Protein AF-A0A7C1C8V2-F1 (afdb_monomer_lite)

Secondary structure (DSSP, 8-state):
-HHHHHHHHS------S-HHHHHHHHHHHHHHHHHHTTPPPP-TTTTT-------HHHHHHHHHHT-TTTT--

Radius of gyration: 23.48 Å; chains: 1; bounding box: 52×38×50 Å

Structure (mmCIF, N/CA/C/O backbone):
data_AF-A0A7C1C8V2-F1
#
_entry.id   AF-A0A7C1C8V2-F1
#
loop_
_atom_site.group_PDB
_atom_site.id
_atom_site.type_symbol
_atom_site.label_atom_id
_atom_site.label_alt_id
_atom_site.label_comp_id
_atom_site.label_asym_id
_atom_site.label_entity_id
_atom_site.label_seq_id
_atom_site.pdbx_PDB_ins_code
_atom_site.Cartn_x
_atom_site.Cartn_y
_atom_site.Cartn_z
_atom_site.occupancy
_atom_site.B_iso_or_equiv
_atom_site.auth_seq_id
_atom_site.auth_comp_id
_atom_site.auth_asym_id
_atom_site.auth_atom_id
_atom_site.pdbx_PDB_model_num
ATOM 1 N N . MET A 1 1 ? -17.870 -1.581 14.391 1.00 55.59 1 MET A N 1
ATOM 2 C CA . MET A 1 1 ? -18.190 -1.270 12.974 1.00 55.59 1 MET A CA 1
ATOM 3 C C . MET A 1 1 ? -17.086 -1.722 12.030 1.00 55.59 1 MET A C 1
ATOM 5 O O . MET A 1 1 ? -17.395 -2.268 10.988 1.00 55.59 1 MET A O 1
ATOM 9 N N . THR A 1 2 ? -15.824 -1.525 12.390 1.00 58.69 2 THR A N 1
ATOM 10 C CA . THR A 1 2 ? -14.633 -1.848 11.596 1.00 58.69 2 THR A CA 1
ATOM 11 C C . THR A 1 2 ? -14.462 -3.328 11.235 1.00 58.69 2 THR A C 1
ATOM 13 O O . THR A 1 2 ? -14.203 -3.632 10.076 1.00 58.69 2 THR A O 1
ATOM 16 N N . GLU A 1 3 ? -14.652 -4.244 12.185 1.00 64.88 3 GLU A N 1
ATOM 17 C CA . GLU A 1 3 ? -14.397 -5.687 11.989 1.00 64.88 3 GLU A CA 1
ATOM 18 C C . GLU A 1 3 ? -15.404 -6.358 11.039 1.00 64.88 3 GLU A C 1
ATOM 20 O O . GLU A 1 3 ? -15.045 -7.217 10.242 1.00 64.88 3 GLU A O 1
ATOM 25 N N . VAL A 1 4 ? -16.659 -5.896 11.042 1.00 71.75 4 VAL A N 1
ATOM 26 C CA . VAL A 1 4 ? -17.727 -6.438 10.179 1.00 71.75 4 VAL A CA 1
ATOM 27 C C . VAL A 1 4 ? -17.446 -6.178 8.695 1.00 71.75 4 VAL A C 1
ATOM 29 O O . VAL A 1 4 ? -17.786 -6.994 7.839 1.00 71.75 4 VAL A O 1
ATOM 32 N N . TRP A 1 5 ? -16.837 -5.035 8.375 1.00 69.94 5 TRP A N 1
ATOM 33 C CA . TRP A 1 5 ? -16.445 -4.714 7.003 1.00 69.94 5 TRP A CA 1
ATOM 34 C C . TRP A 1 5 ? -15.180 -5.469 6.593 1.00 69.94 5 TRP A C 1
ATOM 36 O O . TRP A 1 5 ? -15.094 -5.934 5.459 1.00 69.94 5 TRP A O 1
ATOM 46 N N . GLU A 1 6 ? -14.243 -5.683 7.515 1.00 71.88 6 GLU A N 1
ATOM 47 C CA . GLU A 1 6 ? -13.035 -6.453 7.221 1.00 71.88 6 GLU A CA 1
ATOM 48 C C . GLU A 1 6 ? -13.370 -7.886 6.790 1.00 71.88 6 GLU A C 1
ATOM 50 O O . GLU A 1 6 ? -12.870 -8.347 5.767 1.00 71.88 6 GLU A O 1
ATOM 55 N N . GLU A 1 7 ? -14.300 -8.542 7.484 1.00 71.19 7 GLU A N 1
ATOM 56 C CA . GLU A 1 7 ? -14.734 -9.900 7.142 1.00 71.19 7 GLU A CA 1
ATOM 57 C C . GLU A 1 7 ? -15.520 -9.956 5.820 1.00 71.19 7 GLU A C 1
ATOM 59 O O . GLU A 1 7 ? -15.343 -10.872 5.018 1.00 71.19 7 GLU A O 1
ATOM 64 N N . ARG A 1 8 ? -16.379 -8.961 5.556 1.00 71.75 8 ARG A N 1
ATOM 65 C CA . ARG A 1 8 ? -17.273 -8.975 4.385 1.00 71.75 8 ARG A CA 1
ATOM 66 C C . ARG A 1 8 ? -16.633 -8.491 3.090 1.00 71.75 8 ARG A C 1
ATOM 68 O O . ARG A 1 8 ? -16.986 -8.991 2.027 1.00 71.75 8 ARG A O 1
ATOM 75 N N . VAL A 1 9 ? -15.761 -7.486 3.155 1.00 71.88 9 VAL A N 1
ATOM 76 C CA . VAL A 1 9 ? -15.178 -6.842 1.963 1.00 71.88 9 VAL A CA 1
ATOM 77 C C . VAL A 1 9 ? -13.649 -6.877 1.944 1.00 71.88 9 VAL A C 1
ATOM 79 O O . VAL A 1 9 ? -13.040 -6.373 1.002 1.00 71.88 9 VAL A O 1
ATOM 82 N N . GLY A 1 10 ? -13.004 -7.458 2.964 1.00 69.31 10 GLY A N 1
ATOM 83 C CA . GLY A 1 10 ? -11.541 -7.498 3.068 1.00 69.31 10 GLY A CA 1
ATOM 84 C C . GLY A 1 10 ? -10.917 -6.121 3.315 1.00 69.31 10 GLY A C 1
ATOM 85 O O . GLY A 1 10 ? -9.748 -5.895 2.982 1.00 69.31 10 GLY A O 1
ATOM 86 N N . GLY A 1 11 ? -11.702 -5.168 3.824 1.00 72.06 11 GLY A N 1
ATOM 87 C CA . GLY A 1 11 ? -11.298 -3.782 4.040 1.00 72.06 11 GLY A CA 1
ATOM 88 C C . GLY A 1 11 ? -11.915 -3.201 5.306 1.00 72.06 11 GLY A C 1
ATOM 89 O O . GLY A 1 11 ? -13.089 -3.418 5.591 1.00 72.06 11 GLY A O 1
ATOM 90 N N . ARG A 1 12 ? -11.113 -2.440 6.050 1.00 78.25 12 ARG A N 1
ATOM 91 C CA . ARG A 1 12 ? -11.482 -1.792 7.309 1.00 78.25 12 ARG A CA 1
ATOM 92 C C . ARG A 1 12 ? -11.308 -0.279 7.179 1.00 78.25 12 ARG A C 1
ATOM 94 O O . ARG A 1 12 ? -10.343 0.179 6.577 1.00 78.25 12 ARG A O 1
ATOM 101 N N . LEU A 1 13 ? -12.239 0.488 7.746 1.00 77.50 13 LEU A N 1
ATOM 102 C CA . LEU A 1 13 ? -12.193 1.954 7.789 1.00 77.50 13 LEU A CA 1
ATOM 103 C C . LEU A 1 13 ? -11.810 2.421 9.194 1.00 77.50 13 LEU A C 1
ATOM 105 O O . LEU A 1 13 ? -12.634 2.374 10.105 1.00 77.50 13 LEU A O 1
ATOM 109 N N . GLU A 1 14 ? -10.564 2.859 9.366 1.00 77.38 14 GLU A N 1
ATOM 110 C CA . GLU A 1 14 ? -10.086 3.476 10.605 1.00 77.38 14 GLU A CA 1
ATOM 111 C C . GLU A 1 14 ? -9.937 4.987 10.433 1.00 77.38 14 GLU A C 1
ATOM 113 O O . GLU A 1 14 ? -9.380 5.451 9.441 1.00 77.38 14 GLU A O 1
ATOM 118 N N . PHE A 1 15 ? -10.414 5.746 11.419 1.00 81.00 15 PHE A N 1
ATOM 119 C CA . PHE A 1 15 ? -10.256 7.195 11.466 1.00 81.00 15 PHE A CA 1
ATOM 120 C C . PHE A 1 15 ? -9.280 7.536 12.586 1.00 81.00 15 PHE A C 1
ATOM 122 O O . PHE A 1 15 ? -9.579 7.325 13.761 1.00 81.00 15 PHE A O 1
ATOM 129 N N . ILE A 1 16 ? -8.107 8.026 12.202 1.00 83.44 16 ILE A N 1
ATOM 130 C CA . ILE A 1 16 ? -7.029 8.432 13.102 1.00 83.44 16 ILE A CA 1
ATOM 131 C C . ILE A 1 16 ? -6.815 9.936 12.889 1.00 83.44 16 ILE A C 1
ATOM 133 O O . ILE A 1 16 ? -6.836 10.379 11.742 1.00 83.44 16 ILE A O 1
ATOM 137 N N . PRO A 1 17 ? -6.672 10.746 13.951 1.00 87.19 17 PRO A N 1
ATOM 138 C CA . PRO A 1 17 ? -6.481 12.190 13.810 1.00 87.19 17 PRO A CA 1
ATOM 139 C C . PRO A 1 17 ? -5.058 12.570 13.376 1.00 87.19 17 PRO A C 1
ATOM 141 O O . PRO A 1 17 ? -4.864 13.655 12.833 1.00 87.19 17 PRO A O 1
ATOM 144 N N . ASP A 1 18 ? -4.078 11.694 13.612 1.00 90.75 18 ASP A N 1
ATOM 145 C CA . ASP A 1 18 ? -2.671 11.926 13.298 1.00 90.75 18 ASP A CA 1
ATOM 146 C C . ASP A 1 18 ? -2.290 11.409 11.889 1.00 90.75 18 ASP A C 1
ATOM 148 O O . ASP A 1 18 ? -2.521 10.235 11.573 1.00 90.75 18 ASP A O 1
ATOM 152 N N . PRO A 1 19 ? -1.705 12.255 11.022 1.00 87.12 19 PRO A N 1
ATOM 153 C CA . PRO A 1 19 ? -1.353 11.877 9.655 1.00 87.12 19 PRO A CA 1
ATOM 154 C C . PRO A 1 19 ? -0.173 10.898 9.553 1.00 87.12 19 PRO A C 1
ATOM 156 O O . PRO A 1 19 ? -0.132 10.107 8.605 1.00 87.12 19 PRO A O 1
ATOM 159 N N . GLU A 1 20 ? 0.779 10.913 10.489 1.00 89.19 20 GLU A N 1
ATOM 160 C CA . GLU A 1 20 ? 1.931 10.002 10.469 1.00 89.19 20 GLU A CA 1
ATOM 161 C C . GLU A 1 20 ? 1.493 8.575 10.813 1.00 89.19 20 GLU A C 1
ATOM 163 O O . GLU A 1 20 ? 1.899 7.607 10.158 1.00 89.19 20 GLU A O 1
ATOM 168 N N . GLU A 1 21 ? 0.590 8.439 11.786 1.00 87.00 21 GLU A N 1
ATOM 169 C CA . GLU A 1 21 ? 0.002 7.148 12.142 1.00 8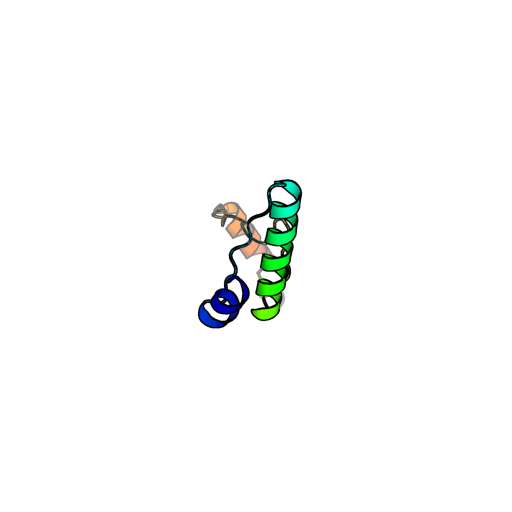7.00 21 GLU A CA 1
ATOM 170 C C . GLU A 1 21 ? -0.832 6.551 11.001 1.00 87.00 21 GLU A C 1
ATOM 172 O O . GLU A 1 21 ? -0.749 5.343 10.749 1.00 87.00 21 GLU A O 1
ATOM 177 N N . ILE A 1 22 ? -1.582 7.380 10.260 1.00 88.19 22 ILE A N 1
ATOM 178 C CA . ILE A 1 22 ? -2.333 6.933 9.073 1.00 88.19 22 ILE A CA 1
ATOM 179 C C . ILE A 1 22 ? -1.388 6.312 8.045 1.00 88.19 22 ILE A C 1
ATOM 181 O O . ILE A 1 22 ? -1.672 5.231 7.515 1.00 88.19 22 ILE A O 1
ATOM 185 N N . LEU A 1 23 ? -0.269 6.981 7.754 1.00 87.38 23 LEU A N 1
ATOM 186 C CA . LEU A 1 23 ? 0.695 6.500 6.768 1.00 87.38 23 LEU A CA 1
ATOM 187 C C . LE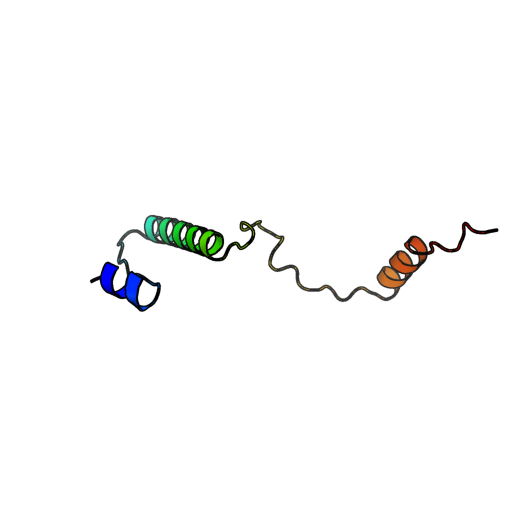U A 1 23 ? 1.287 5.156 7.195 1.00 87.38 23 LEU A C 1
ATOM 189 O O . LEU A 1 23 ? 1.315 4.214 6.400 1.00 87.38 23 LEU A O 1
ATOM 193 N N . LYS A 1 24 ? 1.718 5.054 8.455 1.00 89.19 24 LYS A N 1
ATOM 194 C CA . LYS A 1 24 ? 2.322 3.835 8.993 1.00 89.19 24 LYS A CA 1
ATOM 195 C C . LYS A 1 24 ? 1.370 2.642 8.906 1.00 89.19 24 LYS A C 1
ATOM 197 O O . LYS A 1 24 ? 1.736 1.622 8.324 1.00 89.19 24 LYS A O 1
ATOM 202 N N . LYS A 1 25 ? 0.133 2.792 9.393 1.00 87.56 25 LYS A N 1
ATOM 203 C CA . LYS A 1 25 ? -0.868 1.718 9.326 1.00 87.56 25 LYS A CA 1
ATOM 204 C C . LYS A 1 25 ? -1.221 1.341 7.893 1.00 87.56 25 LYS A C 1
ATOM 206 O O . LYS A 1 25 ? -1.380 0.164 7.577 1.00 87.56 25 LYS A O 1
ATOM 211 N N . SER A 1 26 ? -1.315 2.326 7.001 1.00 86.81 26 SER A N 1
ATOM 212 C CA . SER A 1 26 ? -1.596 2.074 5.584 1.00 86.81 26 SER A CA 1
ATOM 213 C C . SER A 1 26 ? -0.515 1.202 4.941 1.00 86.81 26 SER A C 1
ATOM 215 O O . SER A 1 26 ? -0.840 0.251 4.231 1.00 86.81 26 SER A O 1
ATOM 217 N N . LEU A 1 27 ? 0.764 1.485 5.214 1.00 87.69 27 LEU A N 1
ATOM 218 C CA . LEU A 1 27 ? 1.884 0.681 4.719 1.00 87.69 27 LEU A CA 1
ATOM 219 C C . LEU A 1 27 ? 1.875 -0.738 5.307 1.00 87.69 27 LEU A C 1
ATOM 221 O O . LEU A 1 27 ? 1.992 -1.701 4.550 1.00 87.69 27 LEU A O 1
ATOM 225 N N . GLU A 1 28 ? 1.642 -0.879 6.614 1.00 88.56 28 GLU A N 1
ATOM 226 C CA . GLU A 1 28 ? 1.529 -2.186 7.279 1.00 88.56 28 GLU A CA 1
ATOM 227 C C . GLU A 1 28 ? 0.408 -3.045 6.667 1.00 88.56 28 GLU A C 1
ATOM 229 O O . GLU A 1 28 ? 0.605 -4.226 6.375 1.00 88.56 28 GLU A O 1
ATOM 234 N N . HIS A 1 29 ? -0.755 -2.451 6.387 1.00 87.69 29 HIS A N 1
ATOM 235 C CA . HIS A 1 29 ? -1.857 -3.152 5.727 1.00 87.69 29 HIS A CA 1
ATOM 236 C C . HIS A 1 29 ? -1.529 -3.570 4.290 1.00 87.69 29 HIS A C 1
ATOM 238 O O . HIS A 1 29 ? -1.936 -4.652 3.854 1.00 87.69 29 HIS A O 1
ATOM 244 N N . ILE A 1 30 ? -0.807 -2.736 3.538 1.00 86.56 30 ILE A N 1
ATOM 245 C CA . ILE A 1 30 ? -0.369 -3.072 2.178 1.00 86.56 30 ILE A CA 1
ATOM 246 C C . ILE A 1 30 ? 0.566 -4.283 2.208 1.00 86.56 30 ILE A C 1
ATOM 248 O O . ILE A 1 30 ? 0.402 -5.196 1.394 1.00 86.56 30 ILE A O 1
ATOM 252 N N . ASP A 1 31 ? 1.517 -4.317 3.139 1.00 85.44 31 ASP A N 1
ATOM 253 C CA . ASP A 1 31 ? 2.463 -5.425 3.249 1.00 85.44 31 ASP A CA 1
ATOM 254 C C . ASP A 1 31 ? 1.784 -6.716 3.723 1.00 85.44 31 ASP A C 1
ATOM 256 O O . ASP A 1 31 ? 1.975 -7.759 3.096 1.00 85.44 31 ASP A O 1
ATOM 260 N N . ALA A 1 32 ? 0.878 -6.645 4.704 1.00 86.88 32 ALA A N 1
ATOM 261 C CA . ALA A 1 32 ? 0.077 -7.798 5.124 1.00 86.88 32 ALA A CA 1
ATOM 262 C C . ALA A 1 32 ? -0.749 -8.386 3.962 1.00 86.88 32 ALA A C 1
ATOM 264 O O . ALA A 1 32 ? -0.802 -9.603 3.765 1.00 86.88 32 ALA A O 1
ATOM 265 N N . LYS A 1 33 ? -1.355 -7.529 3.127 1.00 86.25 33 LYS A N 1
ATOM 266 C CA . LYS A 1 33 ? -2.076 -7.978 1.924 1.00 86.25 33 LYS A CA 1
ATOM 267 C C . LYS A 1 33 ? -1.143 -8.565 0.869 1.00 86.25 33 LYS A C 1
ATOM 269 O O . LYS A 1 33 ? -1.518 -9.532 0.208 1.00 86.25 33 LYS A O 1
ATOM 274 N N . ARG A 1 34 ? 0.068 -8.025 0.704 1.00 85.12 34 ARG A N 1
ATOM 275 C CA . ARG A 1 34 ? 1.079 -8.613 -0.190 1.00 85.12 34 ARG A CA 1
ATOM 276 C C . ARG A 1 34 ? 1.457 -10.020 0.249 1.00 85.12 34 ARG A C 1
ATOM 278 O O . ARG A 1 34 ? 1.516 -10.903 -0.603 1.00 85.12 34 ARG A O 1
ATOM 285 N N . GLU A 1 35 ? 1.654 -10.238 1.545 1.00 85.06 35 GLU A N 1
ATOM 286 C CA . GLU A 1 35 ? 1.954 -11.562 2.094 1.00 85.06 35 GLU A CA 1
ATOM 287 C C . GLU A 1 35 ? 0.786 -12.537 1.906 1.00 85.06 35 GLU A C 1
ATOM 289 O O . GLU A 1 35 ? 0.994 -13.645 1.407 1.00 85.06 35 GLU A O 1
ATOM 294 N N . ALA A 1 36 ? -0.449 -12.107 2.188 1.00 85.75 36 ALA A N 1
ATOM 295 C CA . ALA A 1 36 ? -1.647 -12.919 1.957 1.00 85.75 36 ALA A CA 1
ATOM 296 C C . ALA A 1 36 ? -1.801 -13.338 0.482 1.00 85.75 36 ALA A C 1
ATOM 298 O O . ALA A 1 36 ? -2.175 -14.473 0.181 1.00 85.75 36 ALA A O 1
ATOM 299 N N . LEU A 1 37 ? -1.455 -12.443 -0.448 1.00 85.62 37 LEU A N 1
ATOM 300 C CA . LEU A 1 37 ? -1.475 -12.696 -1.892 1.00 85.62 37 LEU A CA 1
ATOM 301 C C . LEU A 1 37 ? -0.208 -13.401 -2.411 1.00 85.62 37 LEU A C 1
ATOM 303 O O . LEU A 1 37 ? -0.091 -13.627 -3.616 1.00 85.62 37 LEU A O 1
ATOM 307 N N . LYS A 1 38 ? 0.745 -13.747 -1.531 1.00 84.19 38 LYS A N 1
ATOM 308 C CA . LYS A 1 38 ? 2.055 -14.334 -1.874 1.00 84.19 38 LYS A CA 1
ATOM 309 C C . LYS A 1 38 ? 2.824 -13.514 -2.915 1.00 84.19 38 LYS A C 1
ATOM 311 O O . LYS A 1 38 ? 3.579 -14.052 -3.730 1.00 84.19 38 LYS A O 1
ATOM 316 N N . LEU A 1 39 ? 2.619 -12.201 -2.907 1.00 81.56 39 LEU A N 1
ATOM 317 C CA . LEU A 1 39 ? 3.343 -11.278 -3.763 1.00 81.56 39 LEU A CA 1
ATOM 318 C C . LEU A 1 39 ? 4.756 -11.094 -3.218 1.00 81.56 39 LEU A C 1
ATOM 320 O O . LEU A 1 39 ? 5.009 -11.171 -2.016 1.00 81.56 39 LEU A O 1
ATOM 324 N N . ARG A 1 40 ? 5.701 -10.832 -4.121 1.00 78.06 40 ARG A N 1
ATOM 325 C CA . ARG A 1 40 ? 7.058 -10.461 -3.715 1.00 78.06 40 ARG A CA 1
ATOM 326 C C . ARG A 1 40 ? 7.001 -9.201 -2.852 1.00 78.06 40 ARG A C 1
ATOM 328 O O . ARG A 1 40 ? 6.218 -8.292 -3.142 1.00 78.06 40 ARG A O 1
ATOM 335 N N . LYS A 1 41 ? 7.863 -9.148 -1.830 1.00 75.75 41 LYS A N 1
ATOM 336 C CA . LYS A 1 41 ? 8.053 -7.942 -1.021 1.00 75.75 41 LYS A CA 1
ATOM 337 C C . LYS A 1 41 ? 8.352 -6.754 -1.927 1.00 75.75 41 LYS A C 1
ATOM 339 O O . LYS A 1 41 ? 8.995 -6.890 -2.972 1.00 75.75 41 LYS A O 1
ATOM 344 N N . TYR A 1 42 ? 7.830 -5.603 -1.532 1.00 74.25 42 TYR A N 1
ATOM 345 C CA . TYR A 1 42 ? 8.062 -4.372 -2.259 1.00 74.25 42 TYR A CA 1
ATOM 346 C C . TYR A 1 42 ? 9.546 -4.013 -2.206 1.00 74.25 42 TYR A C 1
ATOM 348 O O . TYR A 1 42 ? 10.121 -3.883 -1.130 1.00 74.25 42 TYR A O 1
ATOM 356 N N . GLU A 1 43 ? 10.151 -3.854 -3.378 1.00 75.44 43 GLU A N 1
ATOM 357 C CA . GLU A 1 43 ? 11.520 -3.375 -3.528 1.00 75.44 43 GLU A CA 1
ATOM 358 C C . GLU A 1 43 ? 11.475 -2.070 -4.329 1.00 75.44 43 GLU A C 1
ATOM 360 O O . GLU A 1 43 ? 11.023 -2.086 -5.487 1.00 75.44 43 GLU A O 1
ATOM 365 N N . PRO A 1 44 ? 11.904 -0.939 -3.735 1.00 70.12 44 PRO A N 1
ATOM 366 C CA . PRO A 1 44 ? 11.968 0.341 -4.427 1.00 70.12 44 PRO A CA 1
ATOM 367 C C . PRO A 1 44 ? 12.747 0.215 -5.744 1.00 70.12 44 PRO A C 1
ATOM 369 O O . PRO A 1 44 ? 13.871 -0.278 -5.765 1.00 70.12 44 PRO A O 1
ATOM 372 N N . GLY A 1 45 ? 12.137 0.625 -6.859 1.00 70.88 45 GLY A N 1
ATOM 373 C CA . GLY A 1 45 ? 12.763 0.604 -8.187 1.00 70.88 45 GLY A CA 1
ATOM 374 C C . GLY A 1 45 ? 12.621 -0.699 -8.986 1.00 70.88 45 GLY A C 1
ATOM 375 O O . GLY A 1 45 ? 12.886 -0.688 -10.186 1.00 70.88 45 GLY A O 1
ATOM 376 N N . ARG A 1 46 ? 12.149 -1.809 -8.393 1.00 69.50 46 ARG A N 1
ATOM 377 C CA . ARG A 1 46 ? 11.837 -3.038 -9.160 1.00 69.50 46 ARG A CA 1
ATOM 378 C C . ARG A 1 46 ? 10.493 -2.931 -9.883 1.00 69.50 46 ARG A C 1
ATOM 380 O O . ARG A 1 46 ? 10.343 -3.393 -11.013 1.00 69.50 46 ARG A O 1
ATOM 387 N N . PHE A 1 47 ? 9.503 -2.363 -9.206 1.00 64.81 47 PHE A N 1
ATOM 388 C CA . PHE A 1 47 ? 8.144 -2.215 -9.712 1.00 64.81 47 PHE A CA 1
ATOM 389 C C . PHE A 1 47 ? 7.988 -0.7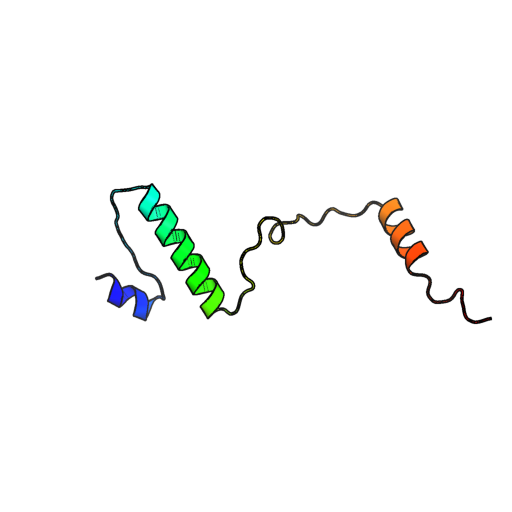86 -10.243 1.00 64.81 47 PHE A C 1
ATOM 391 O O . PHE A 1 47 ? 8.143 0.160 -9.479 1.00 64.81 47 PHE A O 1
ATOM 398 N N . GLY A 1 48 ? 7.737 -0.627 -11.547 1.00 59.81 48 GLY A N 1
ATOM 399 C CA . GLY A 1 48 ? 7.599 0.693 -12.182 1.00 59.81 48 G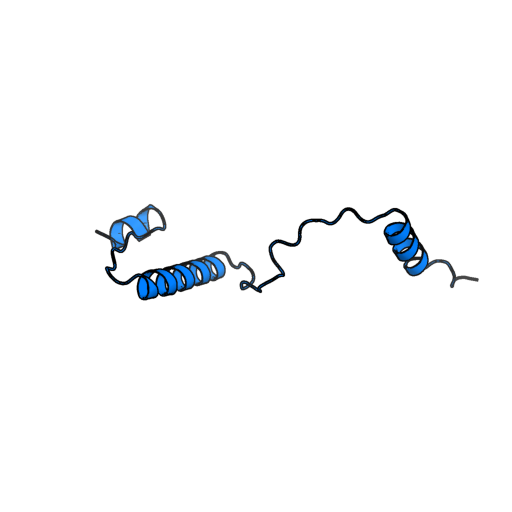LY A CA 1
ATOM 400 C C . GLY A 1 48 ? 8.709 1.083 -13.160 1.00 59.81 48 GLY A C 1
ATOM 401 O O . GLY A 1 48 ? 8.747 2.230 -13.590 1.00 59.81 48 GLY A O 1
ATOM 402 N N . VAL A 1 49 ? 9.594 0.158 -13.554 1.00 65.31 49 VAL A N 1
ATOM 403 C CA . VAL A 1 49 ? 10.460 0.409 -14.714 1.00 65.31 49 VAL A CA 1
ATOM 404 C C . VAL A 1 49 ? 9.593 0.522 -15.968 1.00 65.31 49 VAL A C 1
ATOM 406 O O . VAL A 1 49 ? 9.043 -0.467 -16.458 1.00 65.31 49 VAL A O 1
ATOM 409 N N . GLU A 1 50 ? 9.440 1.740 -16.484 1.00 63.31 50 GLU A N 1
ATOM 410 C CA . GLU A 1 50 ? 8.894 1.944 -17.821 1.00 63.31 50 GLU A CA 1
ATOM 411 C C . GLU A 1 50 ? 9.741 1.144 -18.811 1.00 63.31 50 GLU A C 1
ATOM 413 O O . GLU A 1 50 ? 10.978 1.180 -18.778 1.00 63.31 50 GLU A O 1
ATOM 418 N N . ARG A 1 51 ? 9.079 0.385 -19.690 1.00 63.34 51 ARG A N 1
ATOM 419 C CA . ARG A 1 51 ? 9.768 -0.316 -20.773 1.00 63.34 51 ARG A CA 1
ATOM 420 C C . ARG A 1 51 ? 10.383 0.736 -21.690 1.00 63.34 51 ARG A C 1
ATOM 422 O O . ARG A 1 51 ? 9.717 1.240 -22.588 1.00 63.34 51 ARG A O 1
ATOM 429 N N . LYS A 1 52 ? 11.663 1.051 -21.486 1.00 70.31 52 LYS A N 1
ATOM 430 C CA . LYS A 1 52 ? 12.435 1.817 -22.463 1.00 70.31 52 LYS A CA 1
ATOM 431 C C . LYS A 1 52 ? 12.491 1.001 -23.751 1.00 70.31 52 LYS A C 1
ATOM 433 O O . LYS A 1 52 ? 12.990 -0.126 -23.757 1.00 70.31 52 LYS A O 1
ATOM 438 N N . LEU A 1 53 ? 11.946 1.556 -24.831 1.00 73.31 53 LEU A N 1
ATOM 439 C CA . LEU A 1 53 ? 12.099 0.985 -26.160 1.00 73.31 53 LEU A CA 1
ATOM 440 C C . LEU A 1 53 ? 13.591 1.023 -26.508 1.00 73.31 53 LEU A C 1
ATOM 442 O O . LEU A 1 53 ? 14.160 2.096 -26.680 1.00 73.31 53 LEU A O 1
ATOM 446 N N . MET A 1 54 ? 14.225 -0.148 -26.551 1.00 72.56 54 MET A N 1
ATOM 447 C CA . MET A 1 54 ? 15.635 -0.269 -26.925 1.00 72.56 54 MET A CA 1
ATOM 448 C C . MET A 1 54 ? 15.856 0.297 -28.329 1.00 72.56 54 MET A C 1
ATOM 450 O O . MET A 1 54 ? 15.078 -0.005 -29.243 1.00 72.56 54 MET A O 1
ATOM 454 N N . SER A 1 55 ? 16.921 1.083 -28.501 1.00 79.38 55 SER A N 1
ATOM 455 C CA . SER A 1 55 ? 17.338 1.553 -29.820 1.00 79.38 55 SER A CA 1
ATOM 456 C C . SER A 1 55 ? 17.806 0.375 -30.687 1.00 79.38 55 SER A C 1
ATOM 458 O O . SER A 1 55 ? 18.081 -0.726 -30.195 1.00 79.38 55 SER A O 1
ATOM 460 N N . MET A 1 56 ? 17.915 0.585 -32.000 1.00 75.31 56 MET A N 1
ATOM 461 C CA . MET A 1 56 ? 18.427 -0.446 -32.913 1.00 75.31 56 MET A CA 1
ATOM 462 C C . MET A 1 56 ? 19.873 -0.854 -32.57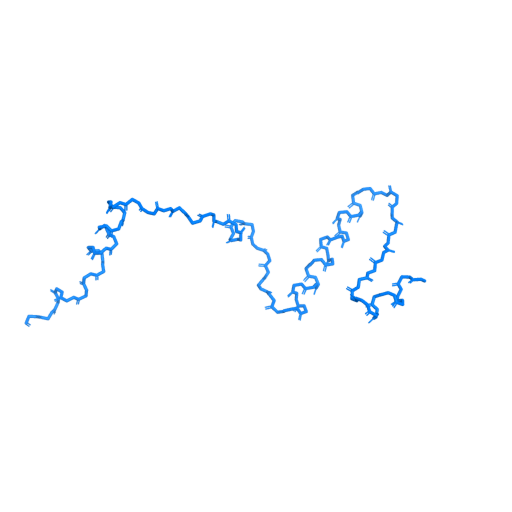8 1.00 75.31 56 MET A C 1
ATOM 464 O O . MET A 1 56 ? 20.238 -2.014 -32.761 1.00 75.31 56 MET A O 1
ATOM 468 N N . GLU A 1 57 ? 20.679 0.062 -32.034 1.00 75.06 57 GLU A N 1
ATOM 469 C CA . GLU A 1 57 ? 22.045 -0.228 -31.584 1.00 75.06 57 GLU A CA 1
ATOM 470 C C . GLU A 1 57 ? 22.071 -1.108 -30.328 1.00 75.06 57 GLU A C 1
ATOM 472 O O . GLU A 1 57 ? 22.869 -2.044 -30.252 1.00 75.06 57 GLU A O 1
ATOM 477 N N . ASP A 1 58 ? 21.165 -0.866 -29.376 1.00 77.69 58 ASP A N 1
ATOM 478 C CA . ASP A 1 58 ? 21.037 -1.688 -28.165 1.00 77.69 58 ASP A CA 1
ATOM 479 C C . ASP A 1 58 ? 20.606 -3.120 -28.510 1.00 77.69 58 ASP A C 1
ATOM 481 O O . ASP A 1 58 ? 21.133 -4.089 -27.959 1.00 77.69 58 ASP A O 1
ATOM 485 N N . ARG A 1 59 ? 19.706 -3.268 -29.494 1.00 72.44 59 ARG A N 1
ATOM 486 C CA . ARG A 1 59 ? 19.293 -4.577 -30.027 1.00 72.44 59 ARG A CA 1
ATOM 487 C C . ARG A 1 59 ? 20.450 -5.315 -30.696 1.00 72.44 59 ARG A C 1
ATOM 489 O O . ARG A 1 59 ? 20.638 -6.503 -30.450 1.00 72.44 59 ARG A O 1
ATOM 496 N N . ARG A 1 60 ? 21.263 -4.610 -31.487 1.00 74.06 60 ARG A N 1
ATOM 497 C CA . ARG A 1 60 ? 22.399 -5.207 -32.204 1.00 74.06 60 ARG A CA 1
ATOM 498 C C . ARG A 1 60 ? 23.491 -5.717 -31.258 1.00 74.06 60 ARG A C 1
ATOM 500 O O . ARG A 1 60 ? 24.073 -6.765 -31.521 1.00 74.06 60 ARG A O 1
ATOM 507 N N . LYS A 1 61 ? 23.746 -5.016 -30.146 1.00 72.56 61 LYS A N 1
ATOM 508 C CA . LYS A 1 61 ? 24.705 -5.449 -29.108 1.00 72.56 61 LYS A CA 1
ATOM 509 C C . LYS A 1 61 ? 24.242 -6.704 -28.362 1.00 72.56 61 LYS A C 1
ATOM 511 O O . LYS A 1 61 ? 25.061 -7.567 -28.054 1.00 72.56 61 LYS A O 1
ATOM 516 N N . LEU A 1 62 ? 22.940 -6.828 -28.094 1.00 69.12 62 LEU A N 1
ATOM 517 C CA . LEU A 1 62 ? 22.372 -8.040 -27.495 1.00 69.12 62 LEU A CA 1
ATOM 518 C C . LEU A 1 62 ? 22.508 -9.243 -28.435 1.00 69.12 62 LEU A C 1
ATOM 520 O O . LEU A 1 62 ? 22.882 -10.326 -27.996 1.00 69.12 62 LEU A O 1
ATOM 524 N N . GLU A 1 63 ? 22.270 -9.042 -29.731 1.00 62.09 63 GLU A N 1
ATOM 525 C CA . GLU A 1 63 ? 22.370 -10.098 -30.741 1.00 62.09 63 GLU A CA 1
ATOM 526 C C . GLU A 1 63 ? 23.819 -10.551 -30.985 1.00 62.09 63 GLU A C 1
ATOM 528 O O . GLU A 1 63 ? 24.058 -11.741 -31.169 1.00 62.09 63 GLU A O 1
ATOM 533 N N . SER A 1 64 ? 24.808 -9.644 -30.922 1.00 63.50 64 SER A N 1
ATOM 534 C CA . SER A 1 64 ? 26.228 -10.026 -30.990 1.00 63.50 64 SER A CA 1
ATOM 535 C C . SER A 1 64 ? 26.700 -10.785 -29.751 1.00 63.50 64 SER A C 1
ATOM 537 O O . SER A 1 64 ? 27.513 -11.693 -29.868 1.00 63.50 64 SER A O 1
ATOM 539 N N . ALA A 1 65 ? 26.190 -10.431 -28.566 1.00 61.47 65 ALA A N 1
ATOM 540 C CA . ALA A 1 65 ? 26.509 -11.136 -27.324 1.00 61.47 65 ALA A CA 1
ATOM 541 C C . ALA A 1 65 ? 25.839 -12.521 -27.242 1.00 61.47 65 ALA A C 1
ATOM 543 O O . ALA A 1 65 ? 26.314 -13.399 -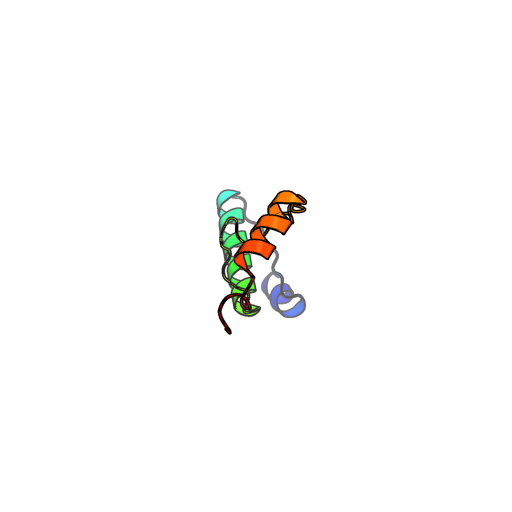26.527 1.00 61.47 65 ALA A O 1
ATOM 544 N N . ALA A 1 66 ? 24.748 -12.725 -27.983 1.00 60.66 66 ALA A N 1
ATOM 545 C CA . ALA A 1 66 ? 23.936 -13.935 -27.972 1.00 60.66 66 ALA A CA 1
ATOM 546 C C . ALA A 1 66 ? 24.147 -14.822 -29.213 1.00 60.66 66 ALA A C 1
ATOM 548 O O . ALA A 1 66 ? 23.191 -15.448 -29.665 1.00 60.66 66 ALA A O 1
ATOM 549 N N . ARG A 1 67 ? 25.364 -14.903 -29.778 1.00 62.34 67 ARG A N 1
ATOM 550 C CA . ARG A 1 67 ? 25.703 -15.869 -30.846 1.00 62.34 67 ARG A CA 1
ATOM 551 C C . ARG A 1 67 ? 26.313 -17.157 -30.268 1.00 62.34 67 ARG A C 1
ATOM 553 O O . ARG A 1 67 ? 27.530 -17.293 -30.233 1.00 62.34 67 ARG A O 1
ATOM 560 N N . PRO A 1 68 ? 25.505 -18.153 -29.858 1.00 58.78 68 PRO A N 1
ATOM 561 C CA . PRO A 1 68 ? 26.007 -19.429 -29.345 1.00 58.78 68 PRO A CA 1
ATOM 562 C C . PRO A 1 68 ? 26.600 -20.347 -30.431 1.00 58.78 68 PRO A C 1
ATOM 564 O O . PRO A 1 68 ? 27.133 -21.399 -30.100 1.00 58.78 68 PRO A O 1
ATOM 567 N N . HIS A 1 69 ? 26.502 -19.994 -31.719 1.00 62.62 69 HIS A N 1
ATOM 568 C CA . HIS A 1 69 ? 26.883 -20.869 -32.835 1.00 62.62 69 HIS A CA 1
ATOM 569 C C . HIS A 1 69 ? 28.327 -20.681 -33.341 1.00 62.62 69 HIS A C 1
ATOM 571 O O . HIS A 1 69 ? 28.745 -21.406 -34.237 1.00 62.62 69 HIS A O 1
ATOM 577 N N . GLU A 1 70 ? 29.114 -19.759 -32.774 1.00 60.25 70 GLU A N 1
ATOM 578 C CA . GLU A 1 70 ? 30.511 -19.507 -33.187 1.00 60.25 70 GLU A CA 1
ATOM 579 C C . GLU A 1 70 ? 31.529 -20.548 -32.662 1.00 60.25 70 GLU A C 1
ATOM 581 O O . GLU A 1 70 ? 32.722 -20.435 -32.932 1.00 60.25 70 GLU A O 1
ATOM 586 N N . GLY A 1 71 ? 31.074 -21.577 -31.933 1.00 56.41 71 GLY A N 1
ATOM 587 C CA . GLY A 1 71 ? 31.929 -22.569 -31.265 1.00 56.41 71 GLY A CA 1
ATOM 588 C C . GLY A 1 71 ? 31.824 -24.020 -31.751 1.00 56.41 71 GLY A C 1
ATOM 589 O O . GLY A 1 71 ? 32.467 -24.879 -31.156 1.00 56.41 71 GLY A O 1
ATOM 590 N N . VAL A 1 72 ? 31.041 -24.329 -32.791 1.00 53.75 72 VAL A N 1
ATOM 591 C CA . VAL A 1 72 ? 31.016 -25.681 -33.383 1.00 53.75 72 VAL A CA 1
ATOM 592 C C . VAL A 1 72 ? 31.690 -25.612 -34.746 1.00 53.75 72 VAL A C 1
ATOM 594 O O . VAL A 1 72 ? 31.064 -25.260 -35.745 1.00 53.75 72 VAL A O 1
ATOM 597 N N . LYS A 1 73 ? 32.994 -25.885 -34.753 1.00 48.56 73 LYS A N 1
ATOM 598 C CA . LYS A 1 73 ? 33.783 -26.125 -35.958 1.00 48.56 73 LYS A CA 1
ATOM 599 C C . LYS A 1 73 ? 34.161 -27.595 -36.014 1.00 48.56 73 LYS A C 1
ATOM 601 O O . LYS A 1 73 ? 34.466 -28.140 -34.929 1.00 48.56 73 LYS A O 1
#

pLDDT: mean 74.47, std 10.55, range [48.56, 90.75]

Sequence (73 aa):
MTEVWEERVGGRLEFIPDPEEILKKSLEHIDAKREALKLRKYEPGRFGVERKLMSMEDRRKLESAARPHEGVK

Foldseek 3Di:
DFVVCCVVPVDGDDDDPDPVVVVVVVVVSVQVVCVVVVHDPDDPPPPDPDPDDDDPVSVVVVVVVPDPPPPDD